Protein AF-A0A8H9BY76-F1 (afdb_monomer_lite)

Radius of gyration: 29.15 Å; chains: 1; bounding box: 83×42×77 Å

Organism: Staphylococcus pseudintermedius (NCBI:txid283734)

Structure (mmCIF, N/CA/C/O backbone):
data_AF-A0A8H9BY76-F1
#
_entry.id   AF-A0A8H9BY76-F1
#
loop_
_atom_site.group_PDB
_atom_site.id
_atom_site.type_symbol
_atom_site.label_atom_id
_atom_site.label_alt_id
_atom_site.label_comp_id
_atom_site.label_asym_id
_atom_site.label_entity_id
_atom_site.label_seq_id
_atom_site.pdbx_PDB_ins_code
_atom_site.Cartn_x
_atom_site.Cartn_y
_atom_site.Cartn_z
_atom_site.occupancy
_atom_site.B_iso_or_equiv
_atom_site.auth_seq_id
_atom_site.auth_comp_id
_atom_site.auth_asym_id
_atom_site.auth_atom_id
_atom_site.pdbx_PDB_model_num
ATOM 1 N N . MET A 1 1 ? 68.834 -15.390 -55.504 1.00 38.12 1 MET A N 1
ATOM 2 C CA . MET A 1 1 ? 68.954 -15.045 -54.071 1.00 38.12 1 MET A CA 1
ATOM 3 C C . MET A 1 1 ? 67.862 -14.040 -53.778 1.00 38.12 1 MET A C 1
ATOM 5 O O . MET A 1 1 ? 68.052 -12.854 -54.023 1.00 38.12 1 MET A O 1
ATOM 9 N N . ASP A 1 2 ? 66.707 -14.536 -53.351 1.00 40.66 2 ASP A N 1
ATOM 10 C CA . ASP A 1 2 ? 65.527 -13.710 -53.109 1.00 40.66 2 ASP A CA 1
ATOM 11 C C . ASP A 1 2 ? 65.606 -13.122 -51.701 1.00 40.66 2 ASP A C 1
ATOM 13 O O . ASP A 1 2 ? 65.818 -13.831 -50.718 1.00 40.66 2 ASP A O 1
ATOM 17 N N . LYS A 1 3 ? 65.526 -11.792 -51.611 1.00 46.78 3 LYS A N 1
ATOM 18 C CA . LYS A 1 3 ? 65.511 -11.074 -50.336 1.00 46.78 3 LYS A CA 1
ATOM 19 C C . LYS A 1 3 ? 64.070 -11.014 -49.836 1.00 46.78 3 LYS A C 1
ATOM 21 O O . LYS A 1 3 ? 63.286 -10.200 -50.321 1.00 46.78 3 LYS A O 1
ATOM 26 N N . ASP A 1 4 ? 63.760 -11.837 -48.838 1.00 49.09 4 ASP A N 1
ATOM 27 C CA . ASP A 1 4 ? 62.534 -11.760 -48.040 1.00 49.09 4 ASP A CA 1
ATOM 28 C C . ASP A 1 4 ? 62.434 -10.398 -47.338 1.00 49.09 4 ASP A C 1
ATOM 30 O O . ASP A 1 4 ? 62.941 -10.185 -46.233 1.00 49.09 4 ASP A O 1
ATOM 34 N N . THR A 1 5 ? 61.756 -9.448 -47.974 1.00 54.66 5 THR A N 1
ATOM 35 C CA . THR A 1 5 ? 61.334 -8.208 -47.323 1.00 54.66 5 THR A CA 1
ATOM 36 C C . THR A 1 5 ? 60.041 -8.489 -46.565 1.00 54.66 5 THR A C 1
ATOM 38 O O . THR A 1 5 ? 58.936 -8.443 -47.099 1.00 54.66 5 THR A O 1
ATOM 41 N N . LYS A 1 6 ? 60.178 -8.830 -45.280 1.00 51.66 6 LYS A N 1
ATOM 42 C CA . LYS A 1 6 ? 59.043 -8.938 -44.357 1.00 51.66 6 LYS A CA 1
ATOM 43 C C . LYS A 1 6 ? 58.417 -7.551 -44.189 1.00 51.66 6 LYS A C 1
ATOM 45 O O . LYS A 1 6 ? 58.973 -6.690 -43.512 1.00 51.66 6 LYS A O 1
ATOM 50 N N . PHE A 1 7 ? 57.257 -7.337 -44.804 1.00 42.59 7 PHE A N 1
ATOM 51 C CA . PHE A 1 7 ? 56.420 -6.167 -44.554 1.00 42.59 7 PHE A CA 1
ATOM 52 C C . PHE A 1 7 ? 55.936 -6.203 -43.101 1.00 42.59 7 PHE A C 1
ATOM 54 O O . PHE A 1 7 ? 55.004 -6.932 -42.757 1.00 42.59 7 PHE A O 1
ATOM 61 N N . TYR A 1 8 ? 56.562 -5.417 -42.227 1.00 46.47 8 TYR A N 1
ATOM 62 C CA . TYR A 1 8 ? 55.985 -5.120 -40.923 1.00 46.47 8 TYR A CA 1
ATOM 63 C C . TYR A 1 8 ? 54.694 -4.333 -41.164 1.00 46.47 8 TYR A C 1
ATOM 65 O O . TYR A 1 8 ? 54.735 -3.201 -41.642 1.00 46.47 8 TYR A O 1
ATOM 73 N N . LYS A 1 9 ? 53.538 -4.944 -40.869 1.00 51.62 9 LYS A N 1
ATOM 74 C CA . LYS A 1 9 ? 52.256 -4.233 -40.813 1.00 51.62 9 LYS A CA 1
ATOM 75 C C . LYS A 1 9 ? 52.397 -3.128 -39.771 1.00 51.62 9 LYS A C 1
ATOM 77 O O . LYS A 1 9 ? 52.377 -3.389 -38.571 1.00 51.62 9 LYS A O 1
ATOM 82 N N . THR A 1 10 ? 52.571 -1.897 -40.229 1.00 49.66 10 THR A N 1
ATOM 83 C CA . THR A 1 10 ? 52.498 -0.715 -39.381 1.00 49.66 10 THR A CA 1
ATOM 84 C C . THR A 1 10 ? 51.095 -0.671 -38.781 1.00 49.66 10 THR A C 1
ATOM 86 O O . THR A 1 10 ? 50.097 -0.544 -39.491 1.00 49.66 10 THR A O 1
ATOM 89 N N . HIS A 1 11 ? 50.998 -0.858 -37.462 1.00 49.09 11 HIS A N 1
ATOM 90 C CA . HIS A 1 11 ? 49.750 -0.692 -36.726 1.00 49.09 11 HIS A CA 1
ATOM 91 C C . HIS A 1 11 ? 49.313 0.767 -36.854 1.00 49.09 11 HIS A C 1
ATOM 93 O O . HIS A 1 11 ? 49.819 1.658 -36.175 1.00 49.09 11 HIS A O 1
ATOM 99 N N . ASN A 1 12 ? 48.405 1.009 -37.794 1.00 51.12 12 ASN A N 1
ATOM 100 C CA . ASN A 1 12 ? 47.911 2.333 -38.112 1.00 51.12 12 ASN A CA 1
ATOM 101 C C . ASN A 1 12 ? 47.047 2.823 -36.937 1.00 51.12 12 ASN A C 1
ATOM 103 O O . ASN A 1 12 ? 45.973 2.278 -36.676 1.00 51.12 12 ASN A O 1
ATOM 107 N N . SER A 1 13 ? 47.516 3.838 -36.210 1.00 54.78 13 SER A N 1
ATOM 108 C CA . SER A 1 13 ? 46.832 4.449 -35.055 1.00 54.78 13 SER A CA 1
ATOM 109 C C . SER A 1 13 ? 45.435 4.997 -35.392 1.00 54.78 13 SER A C 1
ATOM 111 O O . SER A 1 13 ? 44.597 5.167 -34.504 1.00 54.78 13 SER A O 1
ATOM 113 N N . PHE A 1 14 ? 45.147 5.196 -36.682 1.00 51.88 14 PHE A N 1
ATOM 114 C CA . PHE A 1 14 ? 43.815 5.490 -37.209 1.00 51.88 14 PHE A CA 1
ATOM 115 C C . PHE A 1 14 ? 42.790 4.373 -36.949 1.00 51.88 14 PHE A C 1
ATOM 117 O O . PHE A 1 14 ? 41.633 4.678 -36.665 1.00 51.88 14 PHE A O 1
ATOM 124 N N . ASN A 1 15 ? 43.197 3.097 -36.958 1.00 54.53 15 ASN A N 1
ATOM 125 C CA . ASN A 1 15 ? 42.281 1.978 -36.705 1.00 54.53 15 ASN A CA 1
ATOM 126 C C . ASN A 1 15 ? 41.845 1.914 -35.237 1.00 54.53 15 ASN A C 1
ATOM 128 O O . ASN A 1 15 ? 40.670 1.688 -34.970 1.00 54.53 15 ASN A O 1
ATOM 132 N N . LEU A 1 16 ? 42.740 2.215 -34.287 1.00 56.56 16 LEU A N 1
ATOM 133 C CA . LEU A 1 16 ? 42.365 2.330 -32.871 1.00 56.56 16 LEU A CA 1
ATOM 134 C C . LEU A 1 16 ? 41.366 3.469 -32.653 1.00 56.56 16 LEU A C 1
ATOM 136 O O . LEU A 1 16 ? 40.389 3.307 -31.927 1.00 56.56 16 LEU A O 1
ATOM 140 N N . ARG A 1 17 ? 41.577 4.618 -33.307 1.00 58.72 17 ARG A N 1
ATOM 141 C CA . ARG A 1 17 ? 40.669 5.769 -33.199 1.00 58.72 17 ARG A CA 1
ATOM 142 C C . ARG A 1 17 ? 39.274 5.437 -33.752 1.00 58.72 17 ARG A C 1
ATOM 144 O O . ARG A 1 17 ? 38.282 5.817 -33.132 1.00 58.72 17 ARG A O 1
ATOM 151 N N . ASN A 1 18 ? 39.202 4.665 -34.838 1.00 65.44 18 ASN A N 1
ATOM 152 C CA . ASN A 1 18 ? 37.943 4.163 -35.392 1.00 65.44 18 ASN A CA 1
ATOM 153 C C . ASN A 1 18 ? 37.280 3.118 -34.488 1.00 65.44 18 ASN A C 1
ATOM 155 O O . ASN A 1 18 ? 36.088 3.231 -34.227 1.00 65.44 18 ASN A O 1
ATOM 159 N N . GLU A 1 19 ? 38.029 2.172 -33.922 1.00 73.06 19 GLU A N 1
ATOM 160 C CA . GLU A 1 19 ? 37.480 1.211 -32.957 1.00 73.06 19 GLU A CA 1
ATOM 161 C C . GLU A 1 19 ? 36.924 1.902 -31.705 1.00 73.06 19 GLU A C 1
ATOM 163 O O . GLU A 1 19 ? 35.851 1.549 -31.215 1.00 73.06 19 GLU A O 1
ATOM 168 N N . HIS A 1 20 ? 37.625 2.908 -31.175 1.00 72.88 20 HIS A N 1
ATOM 169 C CA . HIS A 1 20 ? 37.138 3.696 -30.044 1.00 72.88 20 HIS A CA 1
ATOM 170 C C . HIS A 1 20 ? 35.864 4.470 -30.399 1.00 72.88 20 HIS A C 1
ATOM 172 O O . HIS A 1 20 ? 34.931 4.511 -29.593 1.00 72.88 20 HIS A O 1
ATOM 178 N N . PHE A 1 21 ? 35.797 5.035 -31.605 1.00 74.12 21 PHE A N 1
ATOM 179 C CA . PHE A 1 21 ? 34.601 5.703 -32.106 1.00 74.12 21 PHE A CA 1
ATOM 180 C C . PHE A 1 21 ? 33.427 4.726 -32.268 1.00 74.12 21 PHE A C 1
ATOM 182 O O . PHE A 1 21 ? 32.333 4.995 -31.776 1.00 74.12 21 PHE A O 1
ATOM 189 N N . GLU A 1 22 ? 33.648 3.551 -32.856 1.00 77.69 22 GLU A N 1
ATOM 190 C CA . GLU A 1 22 ? 32.627 2.507 -32.987 1.00 77.69 22 GLU A CA 1
ATOM 191 C C . GLU A 1 22 ? 32.139 2.000 -31.627 1.00 77.69 22 GLU A C 1
ATOM 193 O O . GLU A 1 22 ? 30.933 1.819 -31.429 1.00 77.69 22 GLU A O 1
ATOM 198 N N . ARG A 1 23 ? 33.043 1.836 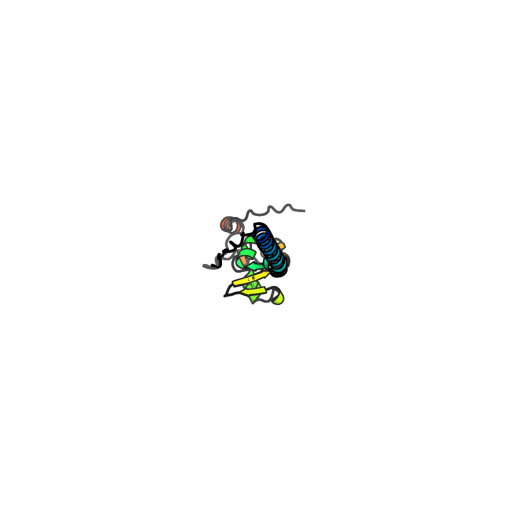-30.651 1.00 77.12 23 ARG A N 1
ATOM 199 C CA . ARG A 1 23 ? 32.684 1.490 -29.266 1.00 77.12 23 ARG A CA 1
ATOM 200 C C . ARG A 1 23 ? 31.826 2.577 -28.621 1.00 77.12 23 ARG A C 1
ATOM 202 O O . ARG A 1 23 ? 30.822 2.247 -27.991 1.00 77.12 23 ARG A O 1
ATOM 209 N N . LEU A 1 24 ? 32.161 3.854 -28.813 1.00 78.56 24 LEU A N 1
ATOM 210 C CA . LEU A 1 24 ? 31.364 4.981 -28.317 1.00 78.56 24 LEU A CA 1
ATOM 211 C C . LEU A 1 24 ? 29.982 5.051 -28.976 1.00 78.56 24 LEU A C 1
ATOM 213 O O . LEU A 1 24 ? 28.983 5.243 -28.284 1.00 78.56 24 LEU A O 1
ATOM 217 N N . VAL A 1 25 ? 29.892 4.833 -30.288 1.00 83.25 25 VAL A N 1
ATOM 218 C CA . VAL A 1 25 ? 28.615 4.780 -31.018 1.00 83.25 25 VAL A CA 1
ATOM 219 C C . VAL A 1 25 ? 27.769 3.590 -30.562 1.00 83.25 25 VAL A C 1
ATOM 221 O O . VAL A 1 25 ? 26.553 3.709 -30.411 1.00 83.25 25 VAL A O 1
ATOM 224 N N . LYS A 1 26 ? 28.385 2.435 -30.300 1.00 81.31 26 LYS A N 1
ATOM 225 C CA . LYS A 1 26 ? 27.687 1.258 -29.772 1.00 81.31 26 LYS A CA 1
ATOM 226 C C . LYS A 1 26 ? 27.175 1.502 -28.351 1.00 81.31 26 LYS A C 1
ATOM 228 O O . LYS A 1 26 ? 26.023 1.182 -28.068 1.00 81.31 26 LYS A O 1
ATOM 233 N N . LEU A 1 27 ? 27.982 2.125 -27.490 1.00 77.31 27 LEU A N 1
ATOM 234 C CA . LEU A 1 27 ? 27.568 2.542 -26.147 1.00 77.31 27 LEU A CA 1
ATOM 235 C C . LEU A 1 27 ? 26.430 3.563 -26.188 1.00 77.31 27 LEU A C 1
ATOM 237 O O . LEU A 1 27 ? 25.465 3.412 -25.445 1.00 77.31 27 LEU A O 1
ATOM 241 N N . SER A 1 28 ? 26.486 4.563 -27.072 1.00 77.56 28 SER A N 1
ATOM 242 C CA . SER A 1 28 ? 25.420 5.564 -27.192 1.00 77.56 28 SER A CA 1
ATOM 243 C C . SER A 1 28 ? 24.119 4.955 -27.720 1.00 77.56 28 SER A C 1
ATOM 245 O O . SER A 1 28 ? 23.042 5.285 -27.220 1.00 77.56 28 SER A O 1
ATOM 247 N N . LYS A 1 29 ? 24.198 4.006 -28.665 1.00 78.56 29 LYS A N 1
ATOM 248 C CA . LYS A 1 29 ? 23.046 3.225 -29.137 1.00 78.56 29 LYS A CA 1
ATOM 249 C C . LYS A 1 29 ? 22.443 2.383 -28.019 1.00 78.56 29 LYS A C 1
ATOM 251 O O . LYS A 1 29 ? 21.237 2.470 -27.822 1.00 78.56 29 LYS A O 1
ATOM 256 N N . LEU A 1 30 ? 23.254 1.647 -27.256 1.00 73.00 30 LEU A N 1
ATOM 257 C CA . LEU A 1 30 ? 22.784 0.865 -26.107 1.00 73.00 30 LEU A CA 1
ATOM 258 C C . LEU A 1 30 ? 22.175 1.762 -25.029 1.00 73.00 30 LEU A C 1
ATOM 260 O O . LEU A 1 30 ? 21.101 1.463 -24.528 1.00 73.00 30 LEU A O 1
ATOM 264 N N . HIS A 1 31 ? 22.805 2.892 -24.711 1.00 65.81 31 HIS A N 1
ATOM 265 C CA . HIS A 1 31 ? 22.278 3.851 -23.746 1.00 65.81 31 HIS A CA 1
ATOM 266 C C . HIS A 1 31 ? 20.938 4.438 -24.208 1.00 65.81 31 HIS A C 1
ATOM 268 O O . HIS A 1 31 ? 20.007 4.513 -23.416 1.00 65.81 31 HIS A O 1
ATOM 274 N N . ASN A 1 32 ? 20.794 4.798 -25.487 1.00 66.44 32 ASN A N 1
ATOM 275 C CA . ASN A 1 32 ? 19.546 5.337 -26.037 1.00 66.44 32 ASN A CA 1
ATOM 276 C C . ASN A 1 32 ? 18.450 4.276 -26.211 1.00 66.44 32 ASN A C 1
ATOM 278 O O . ASN A 1 32 ? 17.274 4.578 -26.007 1.00 66.44 32 ASN A O 1
ATOM 282 N N . GLN A 1 33 ? 18.818 3.040 -26.552 1.00 66.31 33 GLN A N 1
ATOM 283 C CA . GLN A 1 33 ? 17.911 1.893 -26.557 1.00 66.31 33 GLN A CA 1
ATOM 284 C C . GLN A 1 33 ? 17.440 1.588 -25.135 1.00 66.31 33 GLN A C 1
ATOM 286 O O . GLN A 1 33 ? 16.241 1.487 -24.913 1.00 66.31 33 GLN A O 1
ATOM 291 N N . ASN A 1 34 ? 18.346 1.571 -24.155 1.00 57.78 34 ASN A N 1
ATOM 292 C CA . ASN A 1 34 ? 18.027 1.326 -22.749 1.00 57.78 34 ASN A CA 1
ATOM 293 C C . ASN A 1 34 ? 17.256 2.482 -22.103 1.00 57.78 34 ASN A C 1
ATOM 295 O O . ASN A 1 34 ? 16.381 2.231 -21.283 1.00 57.78 34 ASN A O 1
ATOM 299 N N . ARG A 1 35 ? 17.484 3.737 -22.511 1.00 56.91 35 ARG A N 1
ATOM 300 C CA . ARG A 1 35 ? 16.659 4.886 -22.090 1.00 56.91 35 ARG A CA 1
ATOM 301 C C . ARG A 1 35 ? 15.197 4.741 -22.512 1.00 56.91 35 ARG A C 1
ATOM 303 O O . ARG A 1 35 ? 14.332 5.308 -21.859 1.00 56.91 35 ARG A O 1
ATOM 310 N N . LYS A 1 36 ? 14.941 4.023 -23.611 1.00 54.38 36 LYS A N 1
ATOM 311 C CA . LYS A 1 36 ? 13.595 3.656 -24.069 1.00 54.38 36 LYS A CA 1
ATOM 312 C C . LYS A 1 36 ? 13.128 2.303 -23.506 1.00 54.38 36 LYS A C 1
ATOM 314 O O . LYS A 1 36 ? 11.928 2.123 -23.350 1.00 54.38 36 LYS A O 1
ATOM 319 N N . ALA A 1 37 ? 14.044 1.371 -23.217 1.00 52.78 37 ALA A N 1
ATOM 320 C CA . ALA A 1 37 ? 13.737 0.008 -22.767 1.00 52.78 37 ALA A CA 1
ATOM 321 C C . ALA A 1 37 ? 13.482 -0.105 -21.256 1.00 52.78 37 ALA A C 1
ATOM 323 O O . ALA A 1 37 ? 12.655 -0.913 -20.840 1.00 52.78 37 ALA A O 1
ATOM 324 N N . PHE A 1 38 ? 14.116 0.732 -20.427 1.00 50.09 38 PHE A N 1
ATOM 325 C CA . PHE A 1 38 ? 13.598 1.002 -19.090 1.00 50.09 38 PHE A CA 1
ATOM 326 C C . PHE A 1 38 ? 12.384 1.903 -19.267 1.00 50.09 38 PHE A C 1
ATOM 328 O O . PHE A 1 38 ? 12.516 3.123 -19.368 1.00 50.09 38 PHE A O 1
ATOM 335 N N . ALA A 1 39 ? 11.208 1.285 -19.382 1.00 54.31 39 ALA A N 1
ATOM 336 C CA . ALA A 1 39 ? 9.952 2.007 -19.452 1.00 54.31 39 ALA A CA 1
ATOM 337 C C . ALA A 1 39 ? 9.928 3.070 -18.332 1.00 54.31 39 ALA A C 1
ATOM 339 O O . ALA A 1 39 ? 10.269 2.737 -17.192 1.00 54.31 39 ALA A O 1
ATOM 340 N N . PRO A 1 40 ? 9.532 4.329 -18.601 1.00 55.31 40 PRO A N 1
ATOM 341 C CA . PRO A 1 40 ? 9.337 5.333 -17.548 1.00 55.31 40 PRO A CA 1
ATOM 342 C C . PRO A 1 40 ? 8.439 4.812 -16.409 1.00 55.31 40 PRO A C 1
ATOM 344 O O . PRO A 1 40 ? 8.586 5.204 -15.260 1.00 55.31 40 PRO A O 1
ATOM 347 N N . GLU A 1 41 ? 7.595 3.829 -16.708 1.00 53.84 41 GLU A N 1
ATOM 348 C CA . GLU A 1 41 ? 6.748 3.091 -15.774 1.00 53.84 41 GLU A CA 1
ATOM 349 C C . GLU A 1 41 ? 7.512 2.359 -14.653 1.00 53.84 41 GLU A C 1
ATOM 351 O O . GLU A 1 41 ? 6.977 2.245 -13.554 1.00 53.84 41 GLU A O 1
ATOM 356 N N . LEU A 1 42 ? 8.752 1.903 -14.890 1.00 56.47 42 LEU A N 1
ATOM 357 C CA . LEU A 1 42 ? 9.608 1.310 -13.849 1.00 56.47 42 LEU A CA 1
ATOM 358 C C . LEU A 1 42 ? 10.235 2.371 -12.936 1.00 56.47 42 LEU A C 1
ATOM 360 O O . LEU A 1 42 ? 10.501 2.081 -11.773 1.00 56.47 42 LEU A O 1
ATOM 364 N N . ARG A 1 43 ? 10.460 3.599 -13.433 1.00 64.19 43 ARG A N 1
ATOM 365 C CA . ARG A 1 43 ? 10.912 4.717 -12.581 1.00 64.19 43 ARG A CA 1
ATOM 366 C C . ARG A 1 43 ? 9.830 5.151 -11.599 1.00 64.19 43 ARG A C 1
ATOM 368 O O . ARG A 1 43 ? 10.154 5.571 -10.496 1.00 64.19 43 ARG A O 1
ATOM 375 N N . ASP A 1 44 ? 8.570 5.005 -11.996 1.00 79.38 44 ASP A N 1
ATOM 376 C CA . ASP A 1 44 ? 7.416 5.421 -11.201 1.00 79.38 44 ASP A CA 1
ATOM 377 C C . ASP A 1 44 ? 6.792 4.268 -10.404 1.00 79.38 44 ASP A C 1
ATOM 379 O O . ASP A 1 44 ? 5.714 4.437 -9.833 1.00 79.38 44 ASP A O 1
ATOM 383 N N . SER A 1 45 ? 7.409 3.084 -10.380 1.00 84.88 45 SER A N 1
ATOM 384 C CA . SER A 1 45 ? 6.926 1.942 -9.602 1.00 84.88 45 SER A CA 1
ATOM 385 C C . SER A 1 45 ? 7.687 1.809 -8.291 1.00 84.88 45 SER A C 1
ATOM 387 O O . SER A 1 45 ? 8.914 1.792 -8.288 1.00 84.88 45 SER A O 1
ATOM 389 N N . VAL A 1 46 ? 6.954 1.659 -7.194 1.00 91.69 46 VAL A N 1
ATOM 390 C CA . VAL A 1 46 ? 7.493 1.434 -5.849 1.00 91.69 46 VAL A CA 1
ATOM 391 C C . VAL A 1 46 ? 6.860 0.191 -5.245 1.00 91.69 46 VAL A C 1
ATOM 393 O O . VAL A 1 46 ? 5.748 -0.203 -5.612 1.00 91.69 46 VAL A O 1
ATOM 396 N N . THR A 1 47 ? 7.548 -0.445 -4.308 1.00 93.44 47 THR A N 1
ATOM 397 C CA . THR A 1 47 ? 6.964 -1.538 -3.531 1.00 93.44 47 THR A CA 1
ATOM 398 C C . THR A 1 47 ? 5.821 -1.027 -2.660 1.00 93.44 47 THR A C 1
ATOM 400 O O . THR A 1 47 ? 5.770 0.146 -2.287 1.00 93.44 47 THR A O 1
ATOM 403 N N . PHE A 1 48 ? 4.900 -1.916 -2.281 1.00 93.88 48 PHE A N 1
ATOM 404 C CA . PHE A 1 48 ? 3.851 -1.563 -1.319 1.00 93.88 48 PHE A CA 1
ATOM 405 C C . PHE A 1 48 ? 4.446 -0.998 -0.025 1.00 93.88 48 PHE A C 1
ATOM 407 O O . PHE A 1 48 ? 3.906 -0.048 0.531 1.00 93.88 48 PHE A O 1
ATOM 414 N N . LYS A 1 49 ? 5.587 -1.531 0.429 1.00 91.44 49 LYS A N 1
ATOM 415 C CA . LYS A 1 49 ? 6.212 -1.064 1.665 1.00 91.44 49 LYS A CA 1
ATOM 416 C C . LYS A 1 49 ? 6.829 0.324 1.525 1.00 91.44 49 LYS A C 1
ATOM 418 O O . LYS A 1 49 ? 6.654 1.152 2.411 1.00 91.44 49 LYS A O 1
ATOM 423 N N . GLU A 1 50 ? 7.497 0.599 0.411 1.00 91.12 50 GLU A N 1
ATOM 424 C CA . GLU A 1 50 ? 8.013 1.939 0.116 1.00 91.12 50 GLU A CA 1
ATOM 425 C C . GLU A 1 50 ? 6.876 2.951 -0.023 1.00 91.12 50 GLU A C 1
ATOM 427 O O . GLU A 1 50 ? 6.958 4.035 0.543 1.00 91.12 50 GLU A O 1
ATOM 432 N N . ALA A 1 51 ? 5.783 2.592 -0.703 1.00 91.88 51 ALA A N 1
ATOM 433 C CA . ALA A 1 51 ? 4.607 3.450 -0.796 1.00 91.88 51 ALA A CA 1
ATOM 434 C C . ALA A 1 51 ? 3.997 3.744 0.587 1.00 91.88 51 ALA A C 1
ATOM 436 O O . ALA A 1 51 ? 3.652 4.890 0.862 1.00 91.88 51 ALA A O 1
ATOM 437 N N . GLU A 1 52 ? 3.909 2.753 1.481 1.00 91.12 52 GLU A N 1
ATOM 438 C CA . GLU A 1 52 ? 3.474 2.986 2.866 1.00 91.12 52 GLU A CA 1
ATOM 439 C C . GLU A 1 52 ? 4.361 4.009 3.580 1.00 91.12 52 GLU A C 1
ATOM 441 O O . GLU A 1 52 ? 3.843 4.880 4.269 1.00 91.12 52 GLU A O 1
ATOM 446 N N . ILE A 1 53 ? 5.677 3.953 3.383 1.00 88.81 53 ILE A N 1
ATOM 447 C CA . ILE A 1 53 ? 6.615 4.899 3.998 1.00 88.81 53 ILE A CA 1
ATOM 448 C C . ILE A 1 53 ? 6.454 6.300 3.391 1.00 88.81 53 ILE A C 1
ATOM 450 O O . ILE A 1 53 ? 6.329 7.276 4.127 1.00 88.81 53 ILE A O 1
ATOM 454 N N . ILE A 1 54 ? 6.401 6.404 2.059 1.00 89.62 54 ILE A N 1
ATOM 455 C CA . ILE A 1 54 ? 6.286 7.679 1.331 1.00 89.62 54 ILE A CA 1
ATOM 456 C C . ILE A 1 54 ? 5.018 8.434 1.738 1.00 89.62 54 ILE A C 1
ATOM 458 O O . ILE A 1 54 ? 5.067 9.634 1.995 1.00 89.62 54 ILE A O 1
ATOM 462 N N . PHE A 1 55 ? 3.886 7.733 1.823 1.00 88.75 55 PHE A N 1
ATOM 463 C CA . PHE A 1 55 ? 2.596 8.323 2.190 1.00 88.75 55 PHE A CA 1
ATOM 464 C C . PHE A 1 55 ? 2.320 8.275 3.702 1.00 88.75 55 PHE A C 1
ATOM 466 O O . PHE A 1 55 ? 1.199 8.561 4.125 1.00 88.75 55 PHE A O 1
ATOM 473 N N . LYS A 1 56 ? 3.325 7.913 4.516 1.00 87.31 56 LYS A N 1
ATOM 474 C CA . LYS A 1 56 ? 3.227 7.782 5.978 1.00 87.31 56 LYS A CA 1
ATOM 475 C C . LYS A 1 56 ? 1.991 6.979 6.405 1.00 87.31 56 LYS A C 1
ATOM 477 O O . LYS A 1 56 ? 1.243 7.410 7.272 1.00 87.31 56 LYS A O 1
ATOM 482 N N . LEU A 1 57 ? 1.711 5.856 5.750 1.00 87.88 57 LEU A N 1
ATOM 483 C CA . LEU A 1 57 ? 0.527 5.033 5.996 1.00 87.88 57 LEU A CA 1
ATOM 484 C C . LEU A 1 57 ? 0.755 4.042 7.143 1.00 87.88 57 LEU A C 1
ATOM 486 O O . LEU A 1 57 ? 1.884 3.597 7.360 1.00 87.88 57 LEU A O 1
ATOM 490 N N . PRO A 1 58 ? -0.319 3.608 7.831 1.00 85.81 58 PRO A N 1
ATOM 491 C CA . PRO A 1 58 ? -0.229 2.494 8.764 1.00 85.81 58 PRO A CA 1
ATOM 492 C C . PRO A 1 58 ? 0.283 1.221 8.068 1.00 85.81 58 PRO A C 1
ATOM 494 O O . PRO A 1 58 ? 0.015 1.015 6.875 1.00 85.81 58 PRO A O 1
ATOM 497 N N . PRO A 1 59 ? 0.962 0.326 8.801 1.00 85.19 59 PRO A N 1
ATOM 498 C CA . PRO A 1 59 ? 1.534 -0.881 8.222 1.00 85.19 59 PRO A CA 1
ATOM 499 C C . PRO A 1 59 ? 0.457 -1.776 7.598 1.00 85.19 59 PRO A C 1
ATOM 501 O O . PRO A 1 59 ? -0.632 -1.938 8.149 1.00 85.19 59 PRO A O 1
ATOM 504 N N . ASN A 1 60 ? 0.785 -2.395 6.463 1.00 87.50 60 ASN A N 1
ATOM 505 C CA . ASN A 1 60 ? -0.077 -3.313 5.707 1.00 87.50 60 ASN A CA 1
ATOM 506 C C . ASN A 1 60 ? -1.366 -2.688 5.145 1.00 87.50 60 ASN A C 1
ATOM 508 O O . ASN A 1 60 ? -2.246 -3.419 4.675 1.00 87.50 60 ASN A O 1
ATOM 512 N N . THR A 1 61 ? -1.497 -1.358 5.155 1.00 89.06 61 THR A N 1
ATOM 513 C CA . THR A 1 61 ? -2.676 -0.668 4.612 1.00 89.06 61 THR A CA 1
ATOM 514 C C . THR A 1 61 ? -2.847 -0.970 3.130 1.00 89.06 61 THR A C 1
ATOM 516 O O . THR A 1 61 ? -3.938 -1.353 2.709 1.00 89.06 61 THR A O 1
ATOM 519 N N . ILE A 1 62 ? -1.768 -0.880 2.346 1.00 91.81 62 ILE A N 1
ATOM 520 C CA . ILE A 1 62 ? -1.840 -1.069 0.890 1.00 91.81 62 ILE A CA 1
ATOM 521 C C . ILE A 1 62 ? -2.137 -2.530 0.552 1.00 91.81 62 ILE A C 1
ATOM 523 O O . ILE A 1 62 ? -2.966 -2.809 -0.311 1.00 91.81 62 ILE A O 1
ATOM 527 N N . THR A 1 63 ? -1.524 -3.469 1.273 1.00 91.69 63 THR A N 1
ATOM 528 C CA . THR A 1 63 ? -1.787 -4.906 1.115 1.00 91.69 63 THR A CA 1
ATOM 529 C C . THR A 1 63 ? -3.254 -5.242 1.387 1.00 91.69 63 THR A C 1
ATOM 531 O O . THR A 1 63 ? -3.869 -5.997 0.632 1.00 91.69 63 THR A O 1
ATOM 534 N N . ARG A 1 64 ? -3.836 -4.653 2.439 1.00 89.94 64 ARG A N 1
ATOM 535 C CA . ARG A 1 64 ? -5.250 -4.826 2.796 1.00 89.94 64 ARG A CA 1
ATOM 536 C C . ARG A 1 64 ? -6.185 -4.190 1.771 1.00 89.94 64 ARG A C 1
ATOM 538 O O . ARG A 1 64 ? -7.220 -4.759 1.443 1.00 89.94 64 ARG A O 1
ATOM 545 N N . ASP A 1 65 ? -5.841 -3.015 1.266 1.00 91.25 65 ASP A N 1
ATOM 546 C CA . ASP A 1 65 ? -6.653 -2.326 0.265 1.00 91.25 65 ASP A CA 1
ATOM 547 C C . ASP A 1 65 ? -6.595 -3.049 -1.091 1.00 91.25 65 ASP A C 1
ATOM 549 O O . ASP A 1 65 ? -7.607 -3.137 -1.789 1.00 91.25 65 ASP A O 1
ATOM 553 N N . TYR A 1 66 ? -5.451 -3.651 -1.428 1.00 92.75 66 TYR A N 1
ATOM 554 C CA . TYR A 1 66 ? -5.311 -4.523 -2.592 1.00 92.75 66 TYR A CA 1
ATOM 555 C C . TYR A 1 66 ? -6.160 -5.794 -2.461 1.00 92.75 66 TYR A C 1
ATOM 557 O O . TYR A 1 66 ? -6.908 -6.115 -3.382 1.00 92.75 66 TYR A O 1
ATOM 565 N N . SER A 1 67 ? -6.127 -6.481 -1.311 1.00 90.44 67 SER A N 1
ATOM 566 C CA . SER A 1 67 ? -6.949 -7.685 -1.096 1.00 90.44 67 SER A CA 1
ATOM 567 C C . SER A 1 67 ? -8.454 -7.398 -1.077 1.00 90.44 67 SER A C 1
ATOM 569 O O . SER A 1 67 ? -9.248 -8.262 -1.437 1.00 90.44 67 SER A O 1
ATOM 571 N N . ARG A 1 68 ? -8.851 -6.172 -0.714 1.00 90.12 68 ARG A N 1
ATOM 572 C CA . ARG A 1 68 ? -10.238 -5.678 -0.774 1.00 90.12 68 ARG A CA 1
ATOM 573 C C . ARG A 1 68 ? -10.665 -5.175 -2.158 1.00 90.12 68 ARG A C 1
ATOM 575 O O . ARG A 1 68 ? -11.812 -4.770 -2.312 1.00 90.12 68 ARG A O 1
ATOM 582 N N . GLY A 1 69 ? -9.768 -5.158 -3.144 1.00 90.81 69 GLY A N 1
ATOM 583 C CA . GLY A 1 69 ? -10.066 -4.690 -4.501 1.00 90.81 69 GLY A CA 1
ATOM 584 C C . GLY A 1 69 ? -10.193 -3.168 -4.647 1.00 90.81 69 GLY A C 1
ATOM 585 O O . GLY A 1 69 ? -10.731 -2.700 -5.646 1.00 90.81 69 GLY A O 1
ATOM 586 N N . LEU A 1 70 ? -9.703 -2.381 -3.681 1.00 89.12 70 LEU A N 1
ATOM 587 C CA . LEU A 1 70 ? -9.714 -0.910 -3.755 1.00 89.12 70 LEU A CA 1
ATOM 588 C C . LEU A 1 70 ? -8.625 -0.360 -4.683 1.00 89.12 70 LEU A C 1
ATOM 590 O O . LEU A 1 70 ? -8.743 0.751 -5.198 1.00 89.12 70 LEU A O 1
ATOM 594 N N . VAL A 1 71 ? -7.551 -1.124 -4.870 1.00 91.62 71 VAL A N 1
ATOM 595 C CA . VAL A 1 71 ? -6.428 -0.765 -5.737 1.00 91.62 71 VAL A CA 1
ATOM 596 C C . VAL A 1 71 ? -6.666 -1.346 -7.125 1.00 91.62 71 VAL A C 1
ATOM 598 O O . VAL A 1 71 ? -6.969 -2.531 -7.261 1.00 91.62 71 VAL A O 1
ATOM 601 N N . ASN A 1 72 ? -6.477 -0.537 -8.169 1.00 89.50 72 ASN A N 1
ATOM 602 C CA . ASN A 1 72 ? -6.615 -1.011 -9.541 1.00 89.50 72 ASN A CA 1
ATOM 603 C C . ASN A 1 72 ? -5.561 -2.097 -9.860 1.00 89.50 72 ASN A C 1
ATOM 605 O O . ASN A 1 72 ? -4.366 -1.783 -9.903 1.00 89.50 72 ASN A O 1
ATOM 609 N N . PRO A 1 73 ? -5.961 -3.350 -10.155 1.00 87.81 73 PRO A N 1
ATOM 610 C CA . PRO A 1 73 ? -5.021 -4.448 -10.376 1.00 87.81 73 PRO A CA 1
ATOM 611 C C . PRO A 1 73 ? -4.140 -4.240 -11.613 1.00 87.81 73 PRO A C 1
ATOM 613 O O . PRO A 1 73 ? -3.004 -4.702 -11.632 1.00 87.81 73 PRO A O 1
ATOM 616 N N . ASN A 1 74 ? -4.597 -3.474 -12.611 1.00 88.44 74 ASN A N 1
ATOM 617 C CA . ASN A 1 74 ? -3.807 -3.162 -13.810 1.00 88.44 74 ASN A CA 1
ATOM 618 C C . ASN A 1 74 ? -2.616 -2.237 -13.517 1.00 88.44 74 ASN A C 1
ATOM 620 O O . ASN A 1 74 ? -1.697 -2.124 -14.328 1.00 88.44 74 ASN A O 1
ATOM 624 N N . ARG A 1 75 ? -2.639 -1.548 -12.371 1.00 88.00 75 ARG A N 1
ATOM 625 C CA . ARG A 1 75 ? -1.570 -0.657 -11.898 1.00 88.00 75 ARG A CA 1
ATOM 626 C C . ARG A 1 75 ? -0.647 -1.330 -10.883 1.00 88.00 75 ARG A C 1
ATOM 628 O O . ARG A 1 75 ? 0.236 -0.664 -10.342 1.00 88.00 75 ARG A O 1
ATOM 635 N N . VAL A 1 76 ? -0.844 -2.626 -10.645 1.00 90.50 76 VAL A N 1
ATOM 636 C CA . VAL A 1 76 ? -0.069 -3.433 -9.707 1.00 90.50 76 VAL A CA 1
ATOM 637 C C . VAL A 1 76 ? 0.644 -4.549 -10.464 1.00 90.50 76 VAL A C 1
ATOM 639 O O . VAL A 1 76 ? 0.071 -5.209 -11.330 1.00 90.50 76 VAL A O 1
ATOM 642 N N . ARG A 1 77 ? 1.916 -4.778 -10.140 1.00 89.62 77 ARG A N 1
ATOM 643 C CA . ARG A 1 77 ? 2.715 -5.872 -10.707 1.00 89.62 77 ARG A CA 1
ATOM 644 C C . ARG A 1 77 ? 3.346 -6.684 -9.588 1.00 89.62 77 ARG A C 1
ATOM 646 O O . ARG A 1 77 ? 3.783 -6.130 -8.587 1.00 89.62 77 ARG A O 1
ATOM 653 N N . LYS A 1 78 ? 3.413 -8.000 -9.774 1.00 90.00 78 LYS A N 1
ATOM 654 C CA . LYS A 1 78 ? 4.118 -8.909 -8.868 1.00 90.00 78 LYS A CA 1
ATOM 655 C C . LYS A 1 78 ? 5.450 -9.307 -9.495 1.00 90.00 78 LYS A C 1
ATOM 657 O O . LYS A 1 78 ? 5.467 -9.752 -10.640 1.00 90.00 78 LYS A O 1
ATOM 662 N N . SER A 1 79 ? 6.538 -9.186 -8.742 1.00 86.88 79 SER A N 1
ATOM 663 C CA . SER A 1 79 ? 7.877 -9.625 -9.146 1.00 86.88 79 SER A CA 1
ATOM 664 C C . SER A 1 79 ? 8.514 -10.434 -8.020 1.00 86.88 79 SER A C 1
ATOM 666 O O . SER A 1 79 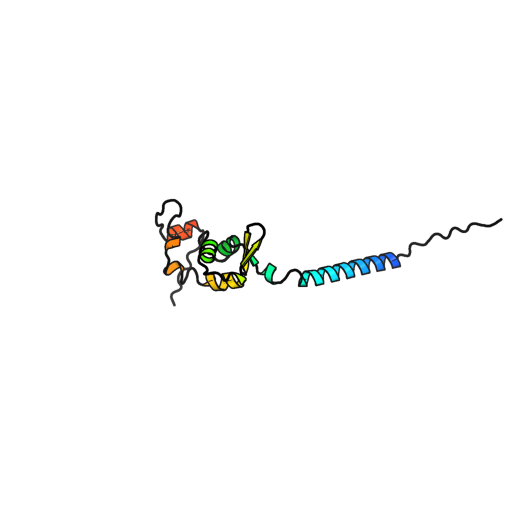? 8.696 -9.909 -6.928 1.00 86.88 79 SER A O 1
ATOM 668 N N . VAL A 1 80 ? 8.800 -11.722 -8.255 1.00 82.06 80 VAL A N 1
ATOM 669 C CA . VAL A 1 80 ? 9.538 -12.622 -7.328 1.00 82.06 80 VAL A CA 1
ATOM 670 C C . VAL A 1 80 ? 8.986 -12.635 -5.878 1.00 82.06 80 VAL A C 1
ATOM 672 O O . VAL A 1 80 ? 9.683 -12.956 -4.929 1.00 82.06 80 VAL A O 1
ATOM 675 N N . GLY A 1 81 ? 7.707 -12.286 -5.681 1.00 86.38 81 GLY A N 1
ATOM 676 C CA . GLY A 1 81 ? 7.053 -12.226 -4.360 1.00 86.38 81 GLY A CA 1
ATOM 677 C C . GLY A 1 81 ? 6.801 -10.818 -3.815 1.00 86.38 81 GLY A C 1
ATOM 678 O O . GLY A 1 81 ? 6.031 -10.666 -2.871 1.00 86.38 81 GLY A O 1
ATOM 679 N N . ILE A 1 82 ? 7.361 -9.789 -4.446 1.00 89.44 82 ILE A N 1
ATOM 680 C CA . ILE A 1 82 ? 7.159 -8.387 -4.086 1.00 89.44 82 ILE A CA 1
ATOM 681 C C . ILE A 1 82 ? 6.047 -7.792 -4.952 1.00 89.44 82 ILE A C 1
ATOM 683 O O . ILE A 1 82 ? 5.996 -8.015 -6.165 1.00 89.44 82 ILE A O 1
ATOM 687 N N . TRP A 1 83 ? 5.155 -7.030 -4.321 1.00 92.12 83 TRP A N 1
ATOM 688 C CA . TRP A 1 83 ? 4.100 -6.283 -4.998 1.00 92.12 83 TRP A CA 1
ATOM 689 C C . TRP A 1 83 ? 4.533 -4.837 -5.221 1.00 92.12 83 TRP A C 1
ATOM 691 O O . TRP A 1 83 ? 4.945 -4.146 -4.286 1.00 92.12 83 TRP A O 1
ATOM 701 N N . LEU A 1 84 ? 4.433 -4.402 -6.472 1.00 92.50 84 LEU A N 1
ATOM 702 C CA . LEU A 1 84 ? 4.772 -3.068 -6.942 1.00 92.50 84 LEU A CA 1
ATOM 703 C C . LEU A 1 84 ? 3.496 -2.326 -7.325 1.00 92.50 84 LEU A C 1
ATOM 705 O O . LEU A 1 84 ? 2.611 -2.902 -7.961 1.00 92.50 84 LEU A O 1
ATOM 709 N N . ILE A 1 85 ? 3.429 -1.045 -6.988 1.00 92.75 85 ILE A N 1
ATOM 710 C CA . ILE A 1 85 ? 2.372 -0.117 -7.384 1.00 92.75 85 ILE A CA 1
ATOM 711 C C . ILE A 1 85 ? 2.998 1.102 -8.057 1.00 92.75 85 ILE A C 1
ATOM 713 O O . ILE A 1 85 ? 4.087 1.542 -7.693 1.00 92.75 85 ILE A O 1
ATOM 717 N N . SER A 1 86 ? 2.306 1.674 -9.038 1.00 91.00 86 SER A N 1
ATOM 718 C CA . SER A 1 86 ? 2.695 2.981 -9.570 1.00 91.00 86 SER A CA 1
ATOM 719 C C . SER A 1 86 ? 2.470 4.084 -8.529 1.00 91.00 86 SER A C 1
ATOM 721 O O . SER A 1 86 ? 1.381 4.189 -7.960 1.00 91.00 86 SER A O 1
ATOM 723 N N . LEU A 1 87 ? 3.450 4.972 -8.353 1.00 89.88 87 LEU A N 1
ATOM 724 C CA . LEU A 1 87 ? 3.359 6.172 -7.518 1.00 89.88 87 LEU A CA 1
ATOM 725 C C . LEU A 1 87 ? 2.147 7.035 -7.870 1.00 89.88 87 LEU A C 1
ATOM 727 O O . LEU A 1 87 ? 1.536 7.615 -6.979 1.00 89.88 87 LEU A O 1
ATOM 731 N N . ARG A 1 88 ? 1.745 7.086 -9.146 1.00 88.88 88 ARG A N 1
ATOM 732 C CA . ARG A 1 88 ? 0.554 7.830 -9.581 1.00 88.88 88 ARG A CA 1
ATOM 733 C C . ARG A 1 88 ? -0.734 7.256 -8.991 1.00 88.88 88 ARG A C 1
ATOM 735 O O . ARG A 1 88 ? -1.606 8.016 -8.577 1.00 88.88 88 ARG A O 1
ATOM 742 N N . GLU A 1 89 ? -0.853 5.930 -8.962 1.00 90.31 89 GLU A N 1
ATOM 743 C CA . GLU A 1 89 ? -2.016 5.256 -8.377 1.00 90.31 89 GLU A CA 1
ATOM 744 C C . GLU A 1 89 ? -1.998 5.379 -6.851 1.00 90.31 89 GLU A C 1
ATOM 746 O O . GLU A 1 89 ? -3.018 5.704 -6.246 1.00 90.31 89 GLU A O 1
ATOM 751 N N . ALA A 1 90 ? -0.825 5.203 -6.235 1.00 91.94 90 ALA A N 1
ATOM 752 C CA . ALA A 1 90 ? -0.656 5.388 -4.800 1.00 91.94 90 ALA A CA 1
ATOM 753 C C . ALA A 1 90 ? -1.014 6.822 -4.373 1.00 91.94 90 ALA A C 1
ATOM 755 O O . ALA A 1 90 ? -1.809 7.002 -3.455 1.00 91.94 90 ALA A O 1
ATOM 756 N N . LYS A 1 91 ? -0.533 7.840 -5.098 1.00 91.69 91 LYS A N 1
ATOM 757 C CA . LYS A 1 91 ? -0.865 9.247 -4.847 1.00 91.69 91 LYS A CA 1
ATOM 758 C C . LYS A 1 91 ? -2.372 9.483 -4.910 1.00 91.69 91 LYS A C 1
ATOM 760 O O . LYS A 1 91 ? -2.948 9.998 -3.961 1.00 91.69 91 LYS A O 1
ATOM 765 N N . LYS A 1 92 ? -3.036 9.014 -5.970 1.00 91.38 92 LYS A N 1
ATOM 766 C CA . LYS A 1 92 ? -4.493 9.146 -6.130 1.00 91.38 92 LYS A CA 1
ATOM 767 C C . LYS A 1 92 ? -5.284 8.569 -4.946 1.00 91.38 92 LYS A C 1
ATOM 769 O O . LYS A 1 92 ? -6.327 9.113 -4.589 1.00 91.38 92 LYS A O 1
ATOM 774 N N . LEU A 1 93 ? -4.831 7.453 -4.375 1.00 90.81 93 LEU A N 1
ATOM 775 C CA . LEU A 1 93 ? -5.533 6.768 -3.286 1.00 90.81 93 LEU A CA 1
ATOM 776 C C . LEU A 1 93 ? -5.201 7.332 -1.902 1.00 90.81 93 LEU A C 1
ATOM 778 O O . LEU A 1 93 ? -6.082 7.372 -1.039 1.00 90.81 93 LEU A O 1
ATOM 782 N N . TYR A 1 94 ? -3.950 7.736 -1.688 1.00 91.44 94 TYR A N 1
ATOM 783 C CA . TYR A 1 94 ? -3.396 7.942 -0.352 1.00 91.44 94 TYR A CA 1
ATOM 784 C C . TYR A 1 94 ? -2.966 9.381 -0.050 1.00 91.44 94 TYR A C 1
ATOM 786 O O . TYR A 1 94 ? -2.720 9.684 1.113 1.00 91.44 94 TYR A O 1
ATOM 794 N N . GLU A 1 95 ? -2.953 10.289 -1.031 1.00 89.19 95 GLU A N 1
ATOM 795 C CA . GLU A 1 95 ? -2.627 11.710 -0.809 1.00 89.19 95 GLU A CA 1
ATOM 796 C C . GLU A 1 95 ? -3.541 12.358 0.242 1.00 89.19 95 GLU A C 1
ATOM 798 O O . GLU A 1 95 ? -3.077 13.114 1.085 1.00 89.19 95 GLU A O 1
ATOM 803 N N . SER A 1 96 ? -4.826 11.995 0.268 1.00 85.69 96 SER A N 1
ATOM 804 C CA . SER A 1 96 ? -5.794 12.497 1.252 1.00 85.69 96 SER A CA 1
ATOM 805 C C . SER A 1 96 ? -6.087 11.499 2.385 1.00 85.69 96 SER A C 1
ATOM 807 O O . SER A 1 96 ? -7.180 11.533 2.965 1.00 85.69 96 SER A O 1
ATOM 809 N N . TYR A 1 97 ? -5.198 10.533 2.644 1.00 88.19 97 TYR A N 1
ATOM 810 C CA . TYR A 1 97 ? -5.482 9.433 3.572 1.00 88.19 97 TYR A CA 1
ATOM 811 C C . TYR A 1 97 ? -5.778 9.939 4.988 1.00 88.19 97 TYR A C 1
ATOM 813 O O . TYR A 1 97 ? -6.833 9.620 5.540 1.00 88.19 97 TYR A O 1
ATOM 821 N N . TRP A 1 98 ? -4.887 10.764 5.541 1.00 83.81 98 TRP A N 1
ATOM 822 C CA . TRP A 1 98 ? -4.995 11.288 6.904 1.00 83.81 98 TRP A CA 1
ATOM 823 C C . TRP A 1 98 ? -6.167 12.263 7.071 1.00 83.81 98 TRP A C 1
ATOM 825 O O . TRP A 1 98 ? -6.929 12.153 8.029 1.00 83.81 98 TRP A O 1
ATOM 835 N N . ASN A 1 99 ? -6.401 13.119 6.075 1.00 85.06 99 ASN A N 1
ATOM 836 C CA . ASN A 1 99 ? -7.451 14.142 6.131 1.00 85.06 99 ASN A CA 1
ATOM 837 C C . ASN A 1 99 ? -8.871 13.577 6.019 1.00 85.06 99 ASN A C 1
ATOM 839 O O . ASN A 1 99 ? -9.804 14.147 6.579 1.00 85.06 99 ASN A O 1
ATOM 843 N N . ARG A 1 100 ? -9.055 12.464 5.296 1.00 85.62 100 ARG A N 1
ATOM 844 C CA . ARG A 1 100 ? -10.385 11.889 5.035 1.00 85.62 100 ARG A CA 1
ATOM 845 C C . ARG A 1 100 ? -10.551 10.504 5.647 1.00 85.62 100 ARG A C 1
ATOM 847 O O . ARG A 1 100 ? -11.350 10.304 6.556 1.00 85.62 100 ARG A O 1
ATOM 854 N N . ARG A 1 101 ? -9.780 9.529 5.161 1.00 83.25 101 ARG A N 1
ATOM 855 C CA . ARG A 1 101 ? -10.019 8.109 5.455 1.00 83.25 101 ARG A CA 1
ATOM 856 C C . ARG A 1 101 ? -9.661 7.743 6.896 1.00 83.25 101 ARG A C 1
ATOM 858 O O . ARG A 1 101 ? -10.374 6.955 7.508 1.00 83.25 101 ARG A O 1
ATOM 865 N N . ALA A 1 102 ? -8.588 8.310 7.446 1.00 84.00 102 ALA A N 1
ATOM 866 C CA . ALA A 1 102 ? -8.189 8.058 8.830 1.00 84.00 102 ALA A CA 1
ATOM 867 C C . ALA A 1 102 ? -9.205 8.622 9.842 1.00 84.00 102 ALA A C 1
ATOM 869 O O . ALA A 1 102 ? -9.420 8.010 10.889 1.00 84.00 102 ALA A O 1
ATOM 870 N N . ARG A 1 103 ? -9.883 9.733 9.510 1.00 82.00 103 ARG A N 1
ATOM 871 C CA . ARG A 1 103 ? -10.948 10.319 10.344 1.00 82.00 103 ARG A CA 1
ATOM 872 C C . ARG A 1 103 ? -12.189 9.424 10.398 1.00 82.00 103 ARG A C 1
ATOM 874 O O . ARG A 1 103 ? -12.737 9.207 11.477 1.00 82.00 103 ARG A O 1
ATOM 881 N N . GLU A 1 104 ? -12.588 8.867 9.256 1.00 84.12 104 GLU A N 1
ATOM 882 C CA . GLU A 1 104 ? -13.710 7.922 9.157 1.00 84.12 104 GLU A CA 1
ATOM 883 C C . GLU A 1 104 ? -13.376 6.559 9.783 1.00 84.12 104 GLU A C 1
ATOM 885 O O . GLU A 1 104 ? -14.208 5.954 10.459 1.00 84.12 104 GLU A O 1
ATOM 890 N N . ASN A 1 105 ? -12.147 6.070 9.585 1.00 81.62 105 ASN A N 1
ATOM 891 C CA . ASN A 1 105 ? -11.719 4.750 10.031 1.00 81.62 105 ASN A CA 1
ATOM 892 C C . ASN A 1 105 ? -10.521 4.808 10.991 1.00 81.62 105 ASN A C 1
ATOM 894 O O . ASN A 1 105 ? -9.347 4.828 10.599 1.00 81.62 105 ASN A O 1
ATOM 898 N N . LYS A 1 106 ? -10.839 4.697 12.282 1.00 83.25 106 LYS A N 1
ATOM 899 C CA . LYS A 1 106 ? -9.877 4.689 13.391 1.00 83.25 106 LYS A CA 1
ATOM 900 C C . LYS A 1 106 ? -9.181 3.339 13.606 1.00 83.25 106 LYS A C 1
ATOM 902 O O . LYS A 1 106 ? -8.556 3.150 14.643 1.00 83.25 106 LYS A O 1
ATOM 907 N N . SER A 1 107 ? -9.244 2.399 12.651 1.00 80.62 107 SER A N 1
ATOM 908 C CA . SER A 1 107 ? -8.590 1.084 12.785 1.00 80.62 107 SER A CA 1
ATOM 909 C C . SER A 1 107 ? -7.078 1.180 12.994 1.00 80.62 107 SER A C 1
ATOM 911 O O . SER A 1 107 ? -6.488 0.288 13.584 1.00 80.62 107 SER A O 1
ATOM 913 N N . HIS A 1 108 ? -6.450 2.251 12.501 1.00 80.88 108 HIS A N 1
ATOM 914 C CA . HIS A 1 108 ? -5.016 2.491 12.665 1.00 80.88 108 HIS A CA 1
ATOM 915 C C . HIS A 1 108 ? -4.614 2.763 14.125 1.00 80.88 108 HIS A C 1
ATOM 917 O O . HIS A 1 108 ? -3.459 2.560 14.475 1.00 80.88 108 HIS A O 1
ATOM 923 N N . LEU A 1 109 ? -5.564 3.153 14.984 1.00 85.19 109 LEU A N 1
ATOM 924 C CA . LEU A 1 109 ? -5.343 3.360 16.417 1.00 85.19 109 LEU A CA 1
ATOM 925 C C . LEU A 1 109 ? -5.419 2.069 17.235 1.00 85.19 109 LEU A C 1
ATOM 927 O O . LEU A 1 109 ? -5.312 2.130 18.451 1.00 85.19 109 LEU A O 1
ATOM 931 N N . TYR A 1 110 ? -5.652 0.911 16.624 1.00 83.69 110 TYR A N 1
ATOM 932 C CA . TYR A 1 110 ? -5.711 -0.353 17.352 1.00 83.69 110 TYR A CA 1
ATOM 933 C C . TYR A 1 110 ? -4.411 -1.127 17.158 1.00 83.69 110 TYR A C 1
ATOM 935 O O . TYR A 1 110 ? -3.959 -1.338 16.029 1.00 83.69 110 TYR A O 1
ATOM 943 N N . SER A 1 111 ? -3.817 -1.574 18.267 1.00 77.88 111 SER A N 1
ATOM 944 C CA . SER A 1 111 ? -2.674 -2.484 18.232 1.00 77.88 111 SER A CA 1
ATOM 945 C C . SER A 1 111 ? -3.078 -3.794 17.560 1.00 77.88 111 SER A C 1
ATOM 947 O O . SER A 1 111 ? -4.076 -4.407 17.935 1.00 77.88 111 SER A O 1
ATOM 949 N N . SER A 1 112 ? -2.288 -4.255 16.588 1.00 72.56 112 SER A N 1
ATOM 950 C CA . SER A 1 112 ? -2.509 -5.569 15.968 1.00 72.56 112 SER A CA 1
ATOM 951 C C . SER A 1 112 ? -2.164 -6.739 16.897 1.00 72.56 112 SER A C 1
ATOM 953 O O . SER A 1 112 ? -2.589 -7.853 16.619 1.00 72.56 112 SER A O 1
ATOM 955 N N . LEU A 1 113 ? -1.392 -6.496 17.965 1.00 78.31 113 LEU A N 1
ATOM 956 C CA . LEU A 1 113 ? -1.002 -7.509 18.954 1.00 78.31 113 LEU A CA 1
ATOM 957 C C . LEU A 1 113 ? -2.112 -7.730 19.985 1.00 78.31 113 LEU A C 1
ATOM 959 O O . LEU A 1 113 ? -2.648 -8.827 20.085 1.00 78.31 113 LEU A O 1
ATOM 963 N N . ASP A 1 114 ? -2.481 -6.667 20.699 1.00 84.44 114 ASP A N 1
ATOM 964 C CA . ASP A 1 114 ? -3.331 -6.779 21.892 1.00 84.44 114 ASP A CA 1
ATOM 965 C C . ASP A 1 114 ? -4.770 -6.298 21.653 1.00 84.44 114 ASP A C 1
ATOM 967 O O . ASP A 1 114 ? -5.611 -6.368 22.544 1.00 84.44 114 ASP A O 1
ATOM 971 N N . GLY A 1 115 ? -5.067 -5.732 20.477 1.00 81.56 115 GLY A N 1
ATOM 972 C CA . GLY A 1 115 ? -6.373 -5.132 20.178 1.00 81.56 115 GLY A CA 1
ATOM 973 C C . GLY A 1 115 ? -6.689 -3.873 20.994 1.00 81.56 115 GLY A C 1
ATOM 974 O O . GLY A 1 115 ? -7.772 -3.308 20.860 1.00 81.56 115 GLY A O 1
ATOM 975 N N . ILE A 1 116 ? -5.753 -3.409 21.826 1.00 86.88 116 ILE A N 1
ATOM 976 C CA . ILE A 1 116 ? -5.908 -2.208 22.644 1.00 86.88 116 ILE A CA 1
ATOM 977 C C . ILE A 1 116 ? -5.849 -0.975 21.742 1.00 86.88 116 ILE A C 1
ATOM 979 O O . ILE A 1 116 ? -4.974 -0.848 20.877 1.00 86.88 116 ILE A O 1
ATOM 983 N N . LYS A 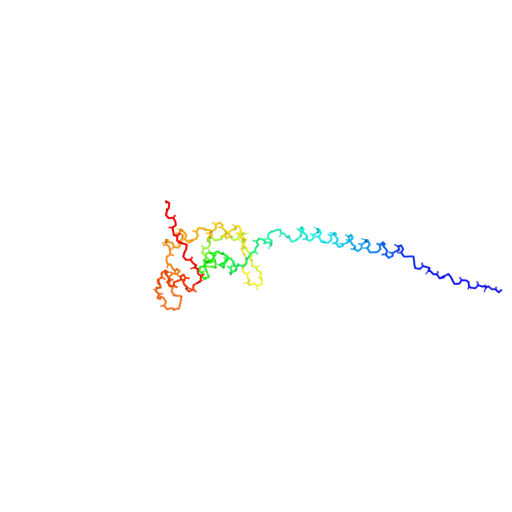1 117 ? -6.799 -0.062 21.955 1.00 87.19 117 LYS A N 1
ATOM 984 C CA . LYS A 1 117 ? -6.848 1.231 21.279 1.00 87.19 117 LYS A CA 1
ATOM 985 C C . LYS A 1 117 ? -5.853 2.195 21.927 1.00 87.19 117 LYS A C 1
ATOM 987 O O . LYS A 1 117 ? -5.975 2.483 23.113 1.00 87.19 117 LYS A O 1
ATOM 992 N N . MET A 1 118 ? -4.932 2.734 21.140 1.00 87.62 118 MET A N 1
ATOM 993 C CA . MET A 1 118 ? -4.035 3.816 21.547 1.00 87.62 118 MET A CA 1
ATOM 994 C C . MET A 1 118 ? -4.639 5.193 21.276 1.00 87.62 118 MET A C 1
ATOM 996 O O . MET A 1 118 ? -5.565 5.358 20.470 1.00 87.62 118 M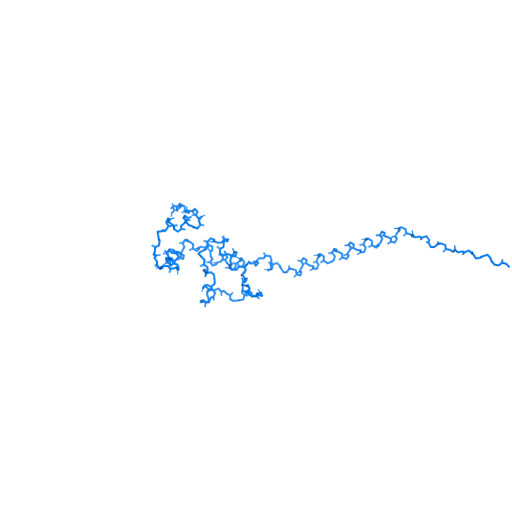ET A O 1
ATOM 1000 N N . SER A 1 119 ? -4.106 6.197 21.968 1.00 87.06 119 SER A N 1
ATOM 1001 C CA . SER A 1 119 ? -4.429 7.594 21.675 1.00 87.06 119 SER A CA 1
ATOM 1002 C C . SER A 1 119 ? -3.813 8.028 20.338 1.00 87.06 119 SER A C 1
ATOM 1004 O O . SER A 1 119 ? -2.802 7.485 19.899 1.00 87.06 119 SER A O 1
ATOM 1006 N N . GLU A 1 120 ? -4.413 9.019 19.672 1.00 82.06 120 GLU A N 1
ATOM 1007 C CA . GLU A 1 120 ? -3.863 9.562 18.418 1.00 82.06 120 GLU A CA 1
ATOM 1008 C C . GLU A 1 120 ? -2.461 10.143 18.629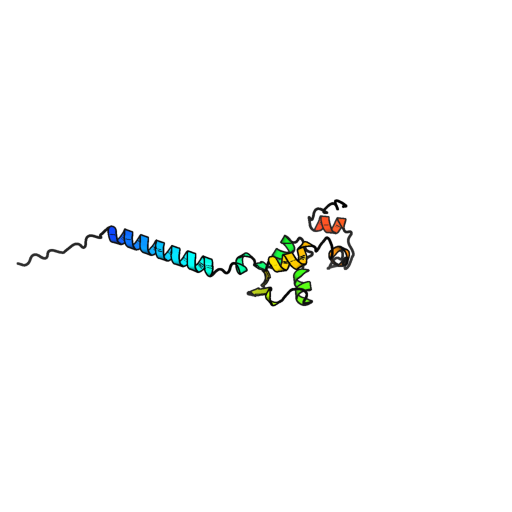 1.00 82.06 120 GLU A C 1
ATOM 1010 O O . GLU A 1 120 ? -1.565 9.908 17.824 1.00 82.06 120 GLU A O 1
ATOM 1015 N N . THR A 1 121 ? -2.242 10.840 19.745 1.00 83.50 121 THR A N 1
ATOM 1016 C CA . THR A 1 121 ? -0.932 11.386 20.120 1.00 83.50 121 THR A CA 1
ATOM 1017 C C . THR A 1 121 ? 0.115 10.288 20.274 1.00 83.50 121 THR A C 1
ATOM 1019 O O . THR A 1 121 ? 1.200 10.397 19.711 1.00 83.50 121 THR A O 1
ATOM 1022 N N . GLU A 1 122 ? -0.216 9.204 20.975 1.00 84.06 122 GLU A N 1
ATOM 1023 C CA . GLU A 1 122 ? 0.667 8.044 21.131 1.00 84.06 122 GLU A CA 1
ATOM 1024 C C . GLU A 1 122 ? 0.977 7.371 19.788 1.00 84.06 122 GLU A C 1
ATOM 1026 O O . GLU A 1 122 ? 2.131 7.029 19.523 1.00 84.06 122 GLU A O 1
ATOM 1031 N N . TYR A 1 123 ? -0.025 7.229 18.915 1.00 84.19 123 TYR A N 1
ATOM 1032 C CA . TYR A 1 123 ? 0.166 6.681 17.574 1.00 84.19 123 TYR A CA 1
ATOM 1033 C C . TYR A 1 123 ? 1.175 7.511 16.767 1.00 84.19 123 TYR A C 1
ATOM 1035 O O . TYR A 1 123 ? 2.129 6.957 16.216 1.00 84.19 123 TYR A O 1
ATOM 1043 N N . TYR A 1 124 ? 0.996 8.834 16.725 1.00 80.81 124 TYR A N 1
ATOM 1044 C CA . TYR A 1 124 ? 1.873 9.740 15.980 1.00 80.81 124 TYR A CA 1
ATOM 1045 C C . TYR A 1 124 ? 3.309 9.731 16.519 1.00 80.81 124 TYR A C 1
ATOM 1047 O O . TYR A 1 124 ? 4.247 9.601 15.730 1.00 80.81 124 TYR A O 1
ATOM 1055 N N . ILE A 1 125 ? 3.482 9.747 17.847 1.00 81.81 125 ILE A N 1
ATOM 1056 C CA . ILE A 1 125 ? 4.797 9.625 18.498 1.00 81.81 125 ILE A CA 1
ATOM 1057 C C . ILE A 1 125 ? 5.474 8.309 18.097 1.00 81.81 125 ILE A C 1
ATOM 1059 O O . ILE A 1 125 ? 6.640 8.303 17.706 1.00 81.81 125 ILE A O 1
ATOM 1063 N N . ARG A 1 126 ? 4.744 7.189 18.137 1.00 80.00 126 ARG A N 1
ATOM 1064 C CA . ARG A 1 126 ? 5.290 5.862 17.818 1.00 80.00 126 ARG A CA 1
ATOM 1065 C C . ARG A 1 126 ? 5.693 5.713 16.351 1.00 80.00 126 ARG A C 1
ATOM 1067 O O . ARG A 1 126 ? 6.623 4.968 16.056 1.00 80.00 126 ARG A O 1
ATOM 1074 N N . GLN A 1 127 ? 4.990 6.383 15.442 1.00 76.44 127 GLN A N 1
ATOM 1075 C CA . GLN A 1 127 ? 5.301 6.367 14.010 1.00 76.44 127 GLN A CA 1
ATOM 1076 C C . GLN A 1 127 ? 6.297 7.459 13.591 1.00 76.44 127 GLN A C 1
ATOM 1078 O O . GLN A 1 127 ? 6.689 7.496 12.427 1.00 76.44 127 GLN A O 1
ATOM 1083 N N . GLY A 1 128 ? 6.705 8.347 14.506 1.00 71.50 128 GLY A N 1
ATOM 1084 C CA . GLY A 1 128 ? 7.568 9.487 14.184 1.00 71.50 128 GLY A CA 1
ATOM 1085 C C . GLY A 1 128 ? 6.921 10.468 13.200 1.00 71.50 128 GLY A C 1
ATOM 1086 O O . GLY A 1 128 ? 7.614 11.096 12.403 1.00 71.50 128 GLY A O 1
ATOM 1087 N N . ILE A 1 129 ? 5.589 10.559 13.206 1.00 70.62 129 ILE A N 1
ATOM 1088 C CA . ILE A 1 129 ? 4.834 11.477 12.354 1.00 70.62 129 ILE A CA 1
ATOM 1089 C C . ILE A 1 129 ? 4.544 12.719 13.194 1.00 70.62 129 ILE A C 1
ATOM 1091 O O . ILE A 1 129 ? 3.846 12.630 14.201 1.00 70.62 129 ILE A O 1
ATOM 1095 N N . GLU A 1 130 ? 5.062 13.877 12.793 1.00 63.66 130 GLU A N 1
ATOM 1096 C CA . GLU A 1 130 ? 4.616 15.148 13.365 1.00 63.66 130 GLU A CA 1
ATOM 1097 C C . GLU A 1 130 ? 3.135 15.330 13.037 1.00 63.66 130 GLU A C 1
ATOM 1099 O O . GLU A 1 130 ? 2.721 15.174 11.884 1.00 63.66 130 GLU A O 1
ATOM 1104 N N . LYS A 1 131 ? 2.324 15.591 14.066 1.00 61.50 131 LYS A N 1
ATOM 1105 C CA . LYS A 1 131 ? 0.911 15.901 13.877 1.00 61.50 131 LYS A CA 1
ATOM 1106 C C . LYS A 1 131 ? 0.865 17.165 13.022 1.00 61.50 131 LYS A C 1
ATOM 1108 O O . LYS A 1 131 ? 1.346 18.199 13.471 1.00 61.50 131 LYS A O 1
ATOM 1113 N N . GLU A 1 132 ? 0.335 17.076 11.803 1.00 59.41 132 GLU A N 1
ATOM 1114 C CA . GLU A 1 132 ? 0.019 18.283 11.043 1.00 59.41 132 GLU A CA 1
ATOM 1115 C C . GLU A 1 132 ? -0.979 19.067 11.897 1.00 59.41 132 GLU A C 1
ATOM 1117 O O . GLU A 1 132 ? -2.084 18.594 12.178 1.00 59.41 132 GLU A O 1
ATOM 1122 N N . GLU A 1 133 ? -0.535 20.205 12.430 1.00 54.44 133 GLU A N 1
ATOM 1123 C CA . GLU A 1 133 ? -1.426 21.136 13.099 1.00 54.44 133 GLU A CA 1
ATOM 1124 C C . GLU A 1 133 ? -2.447 21.571 12.048 1.00 54.44 133 GLU A C 1
ATOM 1126 O O . GLU A 1 133 ? -2.083 22.117 11.005 1.00 54.44 133 GLU A O 1
ATOM 1131 N N . ASP A 1 134 ? -3.719 21.238 12.283 1.00 52.38 134 ASP A N 1
ATOM 1132 C CA . ASP A 1 134 ? -4.828 21.697 11.455 1.00 52.38 134 ASP A CA 1
ATOM 1133 C C . ASP A 1 134 ? -4.775 23.237 11.456 1.00 52.38 134 ASP A C 1
ATOM 1135 O O . ASP A 1 134 ? -5.239 23.886 12.396 1.00 52.38 134 ASP A O 1
ATOM 1139 N N . ASN A 1 135 ? -4.215 23.835 10.400 1.00 44.84 135 ASN A N 1
ATOM 1140 C CA . ASN A 1 135 ? -4.457 25.235 10.076 1.00 44.84 135 ASN A CA 1
ATOM 1141 C C . ASN A 1 135 ? -5.913 25.307 9.624 1.00 44.84 135 ASN A C 1
ATOM 1143 O O . ASN A 1 135 ? -6.217 25.146 8.441 1.00 44.84 135 ASN A O 1
ATOM 1147 N N . GLY A 1 136 ? -6.810 25.439 10.602 1.00 42.47 136 GLY A N 1
ATOM 1148 C CA . GLY A 1 136 ? -8.232 25.624 10.377 1.00 42.47 136 GLY A CA 1
ATOM 1149 C C . GLY A 1 136 ? -8.453 26.781 9.408 1.00 42.47 136 GLY A C 1
ATOM 1150 O O . GLY A 1 136 ? -8.130 27.925 9.724 1.00 42.47 136 GLY A O 1
ATOM 1151 N N . TYR A 1 137 ? -8.987 26.449 8.237 1.00 35.31 137 TYR A N 1
ATOM 1152 C CA . TYR A 1 137 ? -9.609 27.382 7.306 1.00 35.31 137 TYR A CA 1
ATOM 1153 C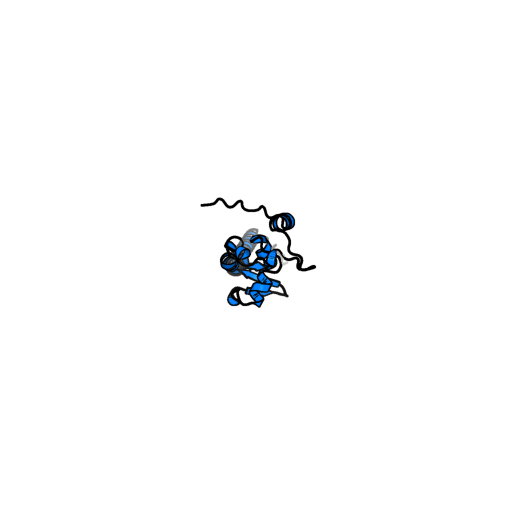 C . TYR A 1 137 ? -11.110 27.120 7.298 1.00 35.31 137 TYR A C 1
ATOM 1155 O O . TYR A 1 137 ? -11.493 25.927 7.243 1.00 35.31 137 TYR A O 1
#

Secondary structure (DSSP, 8-state):
------------HHHHHHHHHHHHHHHHHHHHHHHHHS-HHHHTEEEHHHHHHHTTPPTTHHHHHHHTT-S-GGGEEEETTEEEEEHHHHHHHHTTIIIIIHHH-GGGGB-TTT-PBPPHHHHHHHHT---------

pLDDT: mean 76.37, std 15.82, range [35.31, 93.88]

Sequence (137 aa):
MDKDTKFYKTHNSFNLRNEHFERLVKLSKLHNQNRKAFAPELRDSVTFKEAEIIFKLPPNTITRDYSRGLVNPNRVRKSVGIWLISLREAKKLYESYWNRRARENKSHLYSSLDGIKMSETEYYIRQGIEKEEDNGY

Foldseek 3Di:
DDDPPPPDPDPPVVVVVVVVVVVVVVVVVVVVVVVVVCPVLVVQKDFPVVLCVVLVHQPCPSVVCVVVVVQPVVQWDDDPHTIIGGNVSSCVVRVCCVVPVCVVDVPSQADPPPRDGHDPVVSCVVSVHDPPDPPDD